Protein AF-A0A7Y7B910-F1 (afdb_monomer)

pLDDT: mean 82.5, std 12.64, range [38.69, 96.5]

Organism: Streptomyces morookaense (NCBI:txid1970)

Foldseek 3Di:
DDPPDPDDPVRVVVVVVVLVVVLVVCCVVDDHPQSVQLAPLLVVQDDCVVVVDDVCNVVSNCVSVCSNHPSVPD

Solvent-accessible surface area (backbone atoms only — not comparable to full-atom values): 4294 Å² total; per-residue (Å²): 132,81,80,72,82,86,67,53,70,69,57,51,54,50,51,53,49,52,54,52,48,53,38,55,55,35,48,75,76,48,59,86,71,37,25,84,45,24,42,71,33,57,78,70,46,62,52,52,80,80,57,74,36,64,73,56,24,52,55,48,38,53,49,19,51,45,36,32,63,43,57,78,79,114

Secondary structure (DSSP, 8-state):
--------HHHHHHHHHHHHHHHHHHHHHS-TTTGGGTTT-GGG---HHHHS-HHHHHHHHHHHHHHHHHGGG-

Radius of gyration: 13.69 Å; Cα contacts (8 Å, |Δi|>4): 57; chains: 1; bounding box: 28×23×37 Å

Mean predicted aligned error: 6.93 Å

Structure (mmCIF, N/CA/C/O backbone):
data_AF-A0A7Y7B910-F1
#
_entry.id   AF-A0A7Y7B910-F1
#
loop_
_atom_site.group_PDB
_atom_site.id
_atom_site.type_symbol
_atom_site.label_atom_id
_atom_site.label_alt_id
_atom_site.label_comp_id
_atom_site.label_asym_id
_atom_site.label_entity_id
_atom_site.label_seq_id
_atom_site.pdbx_PDB_ins_code
_atom_site.Cartn_x
_atom_site.Cartn_y
_atom_site.Cartn_z
_atom_site.occupancy
_atom_site.B_iso_or_equiv
_atom_site.auth_seq_id
_atom_site.auth_comp_id
_atom_site.auth_asym_id
_atom_site.auth_atom_id
_atom_site.pdbx_PDB_model_num
ATOM 1 N N . MET A 1 1 ? -5.743 -14.109 -22.765 1.00 38.69 1 MET A N 1
ATOM 2 C CA . MET A 1 1 ? -4.403 -13.498 -22.859 1.00 38.69 1 MET A CA 1
ATOM 3 C C . MET A 1 1 ? -4.586 -12.033 -22.531 1.00 38.69 1 MET A C 1
ATOM 5 O O . MET A 1 1 ? -5.273 -11.359 -23.283 1.00 38.69 1 MET A O 1
ATOM 9 N N . SER A 1 2 ? -4.137 -11.590 -21.360 1.00 45.44 2 SER A N 1
ATOM 10 C CA . SER A 1 2 ? -4.320 -10.202 -20.935 1.00 45.44 2 SER A CA 1
ATOM 11 C C . SER A 1 2 ? -3.387 -9.318 -21.756 1.00 45.44 2 SER A C 1
ATOM 13 O O . SER A 1 2 ? -2.174 -9.515 -21.698 1.00 45.44 2 SER A O 1
ATOM 15 N N . ASP A 1 3 ? -3.939 -8.381 -22.526 1.00 59.44 3 ASP A N 1
ATOM 16 C CA . ASP A 1 3 ? -3.155 -7.286 -23.094 1.00 59.44 3 ASP A CA 1
ATOM 17 C C . ASP A 1 3 ? -2.446 -6.588 -21.930 1.00 59.44 3 ASP A C 1
ATOM 19 O O . ASP A 1 3 ? -3.093 -6.070 -21.017 1.00 59.44 3 ASP A O 1
ATOM 23 N N . GLY A 1 4 ? -1.113 -6.662 -21.905 1.00 58.56 4 GLY A N 1
ATOM 24 C CA . GLY A 1 4 ? -0.314 -6.053 -20.848 1.00 58.56 4 GLY A CA 1
ATOM 25 C C . GLY A 1 4 ? -0.686 -4.581 -20.694 1.00 58.56 4 GLY A C 1
ATOM 26 O O . GLY A 1 4 ? -0.866 -3.876 -21.691 1.00 58.56 4 GLY A O 1
ATOM 27 N N . LEU A 1 5 ? -0.828 -4.126 -19.446 1.00 61.31 5 LEU A N 1
ATOM 28 C CA . LEU A 1 5 ? -1.172 -2.743 -19.132 1.00 61.31 5 LEU A CA 1
ATOM 29 C C . LEU A 1 5 ? -0.205 -1.810 -19.884 1.00 61.31 5 LEU A C 1
ATOM 31 O O . LEU A 1 5 ? 0.988 -1.786 -19.583 1.00 61.31 5 LEU A O 1
ATOM 35 N N . LYS A 1 6 ? -0.696 -1.052 -20.874 1.00 70.69 6 LYS A N 1
ATOM 36 C CA . LYS A 1 6 ? 0.114 -0.098 -21.657 1.00 70.69 6 LYS A CA 1
ATOM 37 C C . LYS A 1 6 ? 0.388 1.177 -20.857 1.00 70.69 6 LYS A C 1
ATOM 39 O O . LYS A 1 6 ? 0.074 2.281 -21.295 1.00 70.69 6 LYS A O 1
ATOM 44 N N . ALA A 1 7 ? 0.933 1.031 -19.658 1.00 70.12 7 ALA A N 1
ATOM 45 C CA . ALA A 1 7 ? 1.372 2.157 -18.858 1.00 70.12 7 ALA A CA 1
ATOM 46 C C . ALA A 1 7 ? 2.744 2.633 -19.351 1.00 70.12 7 ALA A C 1
ATOM 48 O O . ALA A 1 7 ? 3.648 1.835 -19.598 1.00 70.12 7 ALA A O 1
ATOM 49 N N . ASN A 1 8 ? 2.901 3.946 -19.521 1.00 84.75 8 ASN A N 1
ATOM 50 C CA . ASN A 1 8 ? 4.196 4.517 -19.879 1.00 84.75 8 ASN A CA 1
ATOM 51 C C . ASN A 1 8 ? 5.188 4.385 -18.705 1.00 84.75 8 ASN A C 1
ATOM 53 O O . ASN A 1 8 ? 4.794 4.190 -17.553 1.00 84.75 8 ASN A O 1
ATOM 57 N N . LYS A 1 9 ? 6.490 4.511 -18.991 1.00 87.00 9 LYS A N 1
ATOM 58 C CA . LYS A 1 9 ? 7.540 4.366 -17.971 1.00 87.00 9 LYS A CA 1
ATOM 59 C C . LYS A 1 9 ? 7.323 5.296 -16.771 1.00 87.00 9 LYS A C 1
ATOM 61 O O . LYS A 1 9 ? 7.467 4.856 -15.641 1.00 87.00 9 LYS A O 1
ATOM 66 N N . ALA A 1 10 ? 6.927 6.546 -17.014 1.00 88.50 10 ALA A N 1
ATOM 67 C CA . ALA A 1 10 ? 6.693 7.521 -15.950 1.00 88.50 10 ALA A CA 1
ATOM 68 C C . ALA A 1 10 ? 5.577 7.083 -14.984 1.00 88.50 10 ALA A C 1
ATOM 70 O O . ALA A 1 10 ? 5.726 7.214 -13.773 1.00 88.50 10 ALA A O 1
ATOM 71 N N . ALA A 1 11 ? 4.487 6.511 -15.501 1.00 86.19 11 ALA A N 1
ATOM 72 C CA . ALA A 1 11 ? 3.407 5.966 -14.687 1.00 86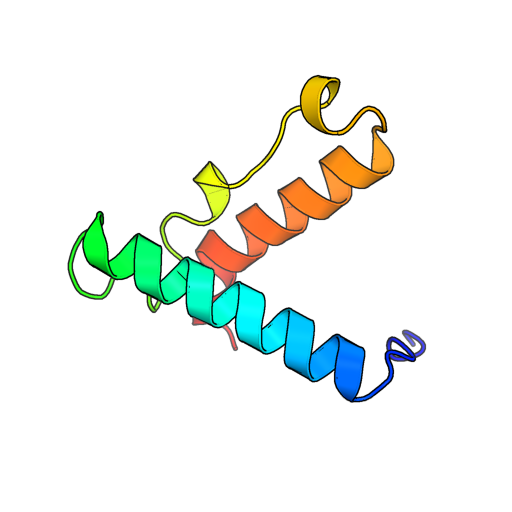.19 11 ALA A CA 1
ATOM 73 C C . ALA A 1 11 ? 3.876 4.758 -13.863 1.00 86.19 11 ALA A C 1
ATOM 75 O O . ALA A 1 11 ? 3.519 4.639 -12.694 1.00 86.19 11 ALA A O 1
ATOM 76 N N . MET A 1 12 ? 4.711 3.889 -14.440 1.00 84.38 12 MET A N 1
ATOM 77 C CA . MET A 1 12 ? 5.293 2.752 -13.717 1.00 84.38 12 MET A CA 1
ATOM 78 C C . MET A 1 12 ? 6.252 3.204 -12.612 1.00 84.38 12 MET A C 1
ATOM 80 O O . MET A 1 12 ? 6.170 2.693 -11.497 1.00 84.38 12 MET A O 1
ATOM 84 N N . ASP A 1 13 ? 7.104 4.195 -12.888 1.00 86.06 13 ASP A N 1
ATOM 85 C CA . ASP A 1 13 ? 8.011 4.781 -11.896 1.00 86.06 13 ASP A CA 1
ATOM 86 C C . ASP A 1 13 ? 7.212 5.417 -10.740 1.00 86.06 13 ASP A C 1
ATOM 88 O O . ASP A 1 13 ? 7.544 5.216 -9.573 1.00 86.06 13 ASP A O 1
ATOM 92 N N . ALA A 1 14 ? 6.121 6.130 -11.049 1.00 89.75 14 ALA A N 1
ATOM 93 C CA . ALA A 1 14 ? 5.246 6.739 -10.048 1.00 89.75 14 ALA A CA 1
ATOM 94 C C . ALA A 1 14 ? 4.540 5.692 -9.171 1.00 89.75 14 ALA A C 1
ATOM 96 O O . ALA A 1 14 ? 4.506 5.836 -7.949 1.00 89.75 14 ALA A O 1
ATOM 97 N N . ILE A 1 15 ? 4.027 4.614 -9.774 1.00 84.94 15 ILE A N 1
ATOM 98 C CA . ILE A 1 15 ? 3.398 3.505 -9.041 1.00 84.94 15 ILE A CA 1
ATOM 99 C C . ILE A 1 15 ? 4.416 2.822 -8.122 1.00 84.94 15 ILE A C 1
ATOM 101 O O . ILE A 1 15 ? 4.144 2.638 -6.935 1.00 84.94 15 ILE A O 1
ATOM 105 N N . ALA A 1 16 ? 5.606 2.496 -8.634 1.00 85.50 16 ALA A N 1
ATOM 106 C CA . ALA A 1 16 ? 6.666 1.888 -7.835 1.00 85.50 16 ALA A CA 1
ATOM 107 C C . ALA A 1 16 ? 7.113 2.807 -6.685 1.00 85.50 16 ALA A C 1
ATOM 109 O O . ALA A 1 16 ? 7.319 2.341 -5.563 1.00 85.50 16 ALA A O 1
ATOM 110 N N . GLY A 1 17 ? 7.232 4.111 -6.945 1.00 89.81 17 GLY A N 1
ATOM 111 C CA . GLY A 1 17 ? 7.541 5.115 -5.929 1.00 89.81 17 GLY A CA 1
ATOM 112 C C . GLY A 1 17 ? 6.488 5.165 -4.822 1.00 89.81 17 GLY A C 1
ATOM 113 O O . GLY A 1 17 ? 6.841 5.086 -3.647 1.00 89.81 17 GLY A O 1
ATOM 114 N N . GLY A 1 18 ? 5.204 5.219 -5.186 1.00 89.12 18 GLY A N 1
ATOM 115 C CA . GLY A 1 18 ? 4.094 5.233 -4.229 1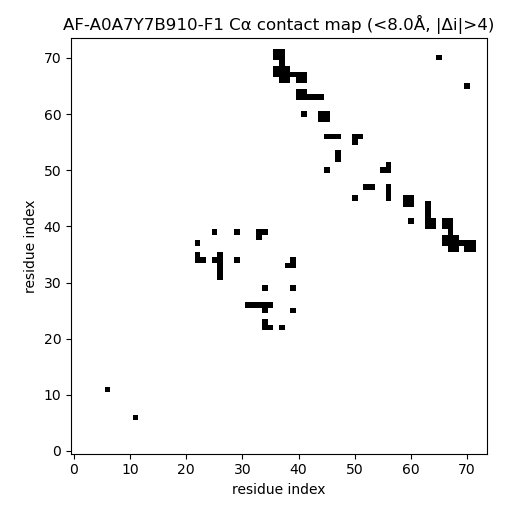.00 89.12 18 GLY A CA 1
ATOM 116 C C . GLY A 1 18 ? 4.045 3.982 -3.350 1.00 89.12 18 GLY A C 1
ATOM 117 O O . GLY A 1 18 ? 3.942 4.095 -2.129 1.00 89.12 18 GLY A O 1
ATOM 118 N N . ILE A 1 19 ? 4.203 2.793 -3.943 1.00 85.31 19 ILE A N 1
ATOM 119 C CA . ILE A 1 19 ? 4.233 1.521 -3.200 1.00 85.31 19 ILE A CA 1
ATOM 120 C C . ILE A 1 19 ? 5.412 1.486 -2.218 1.00 85.31 19 ILE A C 1
ATOM 122 O O . ILE A 1 19 ? 5.234 1.138 -1.051 1.00 85.31 19 ILE A O 1
ATOM 126 N N . ASN A 1 20 ? 6.614 1.877 -2.654 1.00 85.25 20 ASN A N 1
ATOM 127 C CA . ASN A 1 20 ? 7.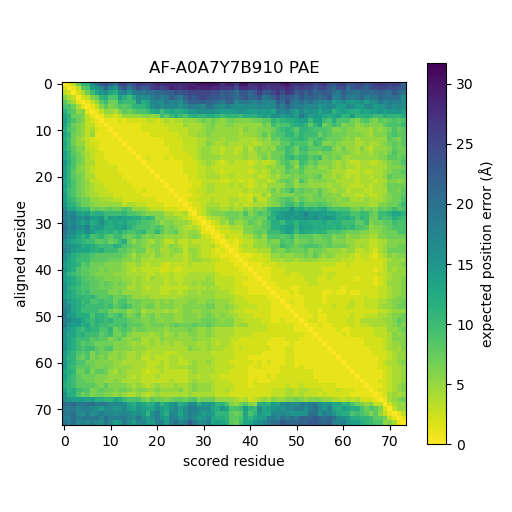788 1.911 -1.778 1.00 85.25 20 ASN A CA 1
ATOM 128 C C . ASN A 1 20 ? 7.650 2.943 -0.651 1.00 85.25 20 ASN A C 1
ATOM 130 O O . ASN A 1 20 ? 8.092 2.676 0.466 1.00 85.25 20 ASN A O 1
ATOM 134 N N . GLY A 1 21 ? 7.014 4.086 -0.924 1.00 89.06 21 GLY A N 1
ATOM 135 C CA . GLY A 1 21 ? 6.673 5.082 0.091 1.00 89.06 21 GLY A CA 1
ATOM 136 C C . GLY A 1 21 ? 5.754 4.501 1.164 1.00 89.06 21 GLY A C 1
ATOM 137 O O . GLY A 1 21 ? 6.097 4.540 2.343 1.00 89.06 21 GLY A O 1
ATOM 138 N N . ALA A 1 22 ? 4.655 3.857 0.759 1.00 87.00 22 ALA A N 1
ATOM 139 C CA . ALA A 1 22 ? 3.732 3.197 1.685 1.00 87.00 22 ALA A CA 1
ATOM 140 C C . ALA A 1 22 ? 4.429 2.123 2.543 1.00 87.00 22 ALA A C 1
ATOM 142 O O . ALA A 1 22 ? 4.222 2.061 3.753 1.00 87.00 22 ALA A O 1
ATOM 143 N N . ILE A 1 23 ? 5.318 1.317 1.950 1.00 83.19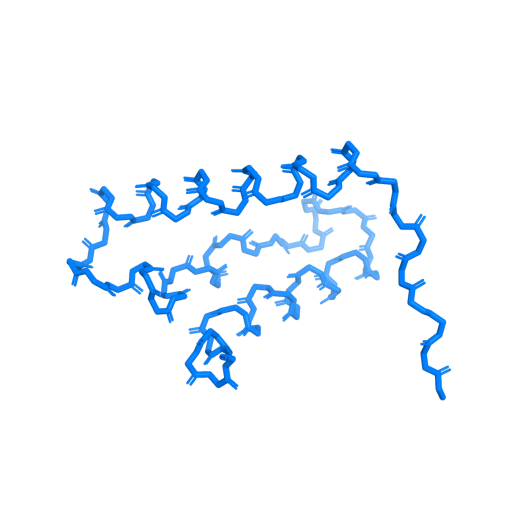 23 ILE A N 1
ATOM 144 C CA . ILE A 1 23 ? 6.139 0.344 2.692 1.00 83.19 23 ILE A CA 1
ATOM 145 C C . ILE A 1 23 ? 7.056 1.046 3.705 1.00 83.19 23 ILE A C 1
ATOM 147 O O . ILE A 1 23 ? 7.243 0.535 4.810 1.00 83.19 23 ILE A O 1
ATOM 151 N N . GLY A 1 24 ? 7.654 2.182 3.339 1.00 85.31 24 GLY A N 1
ATOM 152 C CA . GLY A 1 24 ? 8.495 2.988 4.226 1.00 85.31 24 GLY A CA 1
ATOM 153 C C . GLY A 1 24 ? 7.743 3.455 5.470 1.00 85.31 24 GLY A C 1
ATOM 154 O O . GLY A 1 24 ? 8.207 3.213 6.583 1.00 85.31 24 GLY A O 1
ATOM 155 N N . GLU A 1 25 ? 6.554 4.025 5.282 1.00 87.06 25 GLU A N 1
ATOM 156 C CA . GLU A 1 25 ? 5.685 4.470 6.380 1.00 87.06 25 GLU A CA 1
ATOM 157 C C . GLU A 1 25 ? 5.242 3.293 7.263 1.00 87.06 25 GLU A C 1
ATOM 159 O O . GLU A 1 25 ? 5.378 3.335 8.487 1.00 87.06 25 GLU A O 1
ATOM 164 N N . LEU A 1 26 ? 4.809 2.181 6.656 1.00 84.62 26 LEU A N 1
ATOM 165 C CA . LEU A 1 26 ? 4.389 0.977 7.385 1.00 84.62 26 LEU A CA 1
ATOM 166 C C . LEU A 1 26 ? 5.520 0.360 8.224 1.00 84.62 26 LEU A C 1
ATOM 168 O O . LEU A 1 26 ? 5.264 -0.172 9.307 1.00 84.62 26 LEU A O 1
ATOM 172 N N . LYS A 1 27 ? 6.781 0.450 7.778 1.00 81.94 27 LYS A N 1
ATOM 173 C CA . LYS A 1 27 ? 7.946 0.042 8.589 1.00 81.94 27 LYS A CA 1
ATOM 174 C C . LYS A 1 27 ? 8.126 0.909 9.838 1.00 81.94 27 LYS A C 1
ATOM 176 O O . LYS A 1 27 ? 8.687 0.413 10.811 1.00 81.94 27 LYS A O 1
ATOM 181 N N . GLY A 1 28 ? 7.689 2.168 9.804 1.00 81.81 28 GLY A N 1
ATOM 182 C CA . GLY A 1 28 ? 7.786 3.107 10.922 1.00 81.81 28 GLY A CA 1
ATOM 183 C C . GLY A 1 28 ? 6.728 2.898 12.008 1.00 81.81 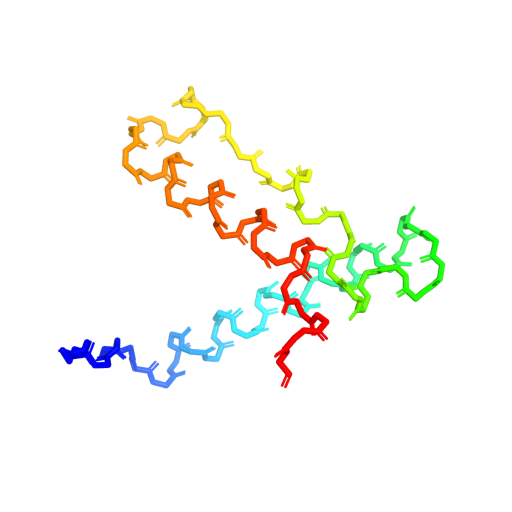28 GLY A C 1
ATOM 184 O O . GLY A 1 28 ? 6.976 3.241 13.161 1.00 81.81 28 GLY A O 1
ATOM 185 N N . VAL A 1 29 ? 5.576 2.313 11.662 1.00 79.69 29 VAL A N 1
ATOM 186 C CA . VAL A 1 29 ? 4.446 2.118 12.593 1.00 79.69 29 VAL A CA 1
ATOM 187 C C . VAL A 1 29 ? 4.200 0.656 12.983 1.00 79.69 29 VAL A C 1
ATOM 189 O O . VAL A 1 29 ? 3.574 0.388 14.007 1.00 79.69 29 VAL A O 1
ATOM 192 N N . GLY A 1 30 ? 4.675 -0.301 12.181 1.00 73.69 30 GLY A N 1
ATOM 193 C CA . GLY A 1 30 ? 4.416 -1.730 12.356 1.00 73.69 30 GLY A CA 1
ATOM 194 C C . GLY A 1 30 ? 5.555 -2.521 13.006 1.00 73.69 30 GLY A C 1
ATOM 195 O O . GLY A 1 30 ? 6.629 -2.015 13.322 1.00 73.69 30 GLY A O 1
ATOM 196 N N . THR A 1 31 ? 5.336 -3.828 13.174 1.00 76.50 31 THR A N 1
ATOM 197 C CA . THR A 1 31 ? 6.389 -4.756 13.614 1.00 76.50 31 THR A CA 1
ATOM 198 C C . THR A 1 31 ? 7.526 -4.814 12.581 1.00 76.50 31 THR A C 1
ATOM 200 O O . THR A 1 31 ? 7.238 -4.931 11.383 1.00 76.50 31 THR A O 1
ATOM 203 N N . PRO A 1 32 ? 8.807 -4.822 13.002 1.00 74.69 32 PRO A N 1
ATOM 204 C CA . PRO A 1 32 ? 9.936 -4.979 12.088 1.00 74.69 32 PRO A CA 1
ATOM 205 C C . PRO A 1 32 ? 9.745 -6.161 11.126 1.00 74.69 32 PRO A C 1
ATOM 207 O O . PRO A 1 32 ? 9.394 -7.265 11.539 1.00 74.69 32 PRO A O 1
ATOM 210 N N . GLY A 1 33 ? 9.937 -5.920 9.828 1.00 72.38 33 GLY A N 1
ATOM 211 C CA . GLY A 1 33 ? 9.794 -6.937 8.777 1.00 72.38 33 GLY A CA 1
ATOM 212 C C . GLY A 1 33 ? 8.355 -7.255 8.336 1.00 72.38 33 GLY A C 1
ATOM 213 O O . GLY A 1 33 ? 8.178 -7.952 7.337 1.00 72.38 33 GLY A O 1
ATOM 214 N N . ALA A 1 34 ? 7.322 -6.730 9.006 1.00 76.88 34 ALA A N 1
ATOM 215 C CA . ALA A 1 34 ? 5.925 -6.967 8.624 1.00 76.88 34 ALA A CA 1
ATOM 216 C C . ALA A 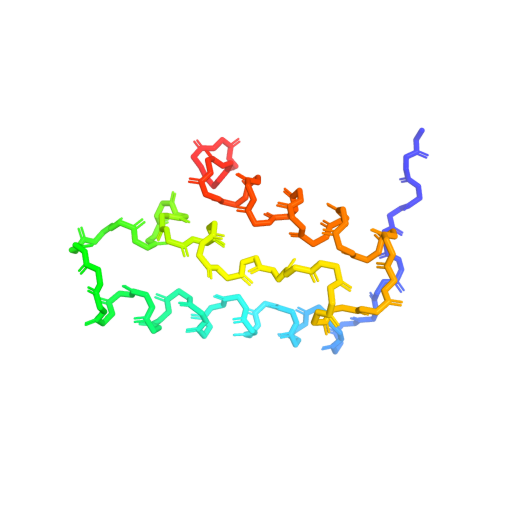1 34 ? 5.564 -6.279 7.295 1.00 76.88 34 ALA A C 1
ATOM 218 O O . ALA A 1 34 ? 5.038 -6.921 6.388 1.00 76.88 34 ALA A O 1
ATOM 219 N N . ALA A 1 35 ? 5.937 -5.007 7.144 1.00 77.69 35 ALA A N 1
ATOM 220 C CA . ALA A 1 35 ? 5.664 -4.224 5.938 1.00 77.69 35 ALA A CA 1
ATOM 221 C C . ALA A 1 35 ? 6.356 -4.784 4.681 1.00 77.69 35 ALA A C 1
ATOM 223 O O . ALA A 1 35 ? 5.811 -4.723 3.584 1.00 77.69 35 ALA A O 1
ATOM 224 N N . SER A 1 36 ? 7.547 -5.383 4.826 1.00 74.81 36 SER A N 1
ATOM 225 C CA . SER A 1 36 ? 8.266 -6.008 3.701 1.00 74.81 36 SER A CA 1
ATOM 226 C C . SER A 1 36 ? 7.586 -7.259 3.151 1.00 74.81 36 SER A C 1
ATOM 228 O O . SER A 1 36 ? 7.891 -7.657 2.034 1.00 74.81 36 SER A O 1
ATOM 230 N N . VAL A 1 37 ? 6.673 -7.871 3.909 1.00 82.06 37 VAL A N 1
ATOM 231 C CA . VAL A 1 37 ? 5.871 -9.016 3.450 1.00 82.06 37 VAL A CA 1
ATOM 232 C C . VAL A 1 37 ? 4.415 -8.627 3.194 1.00 82.06 37 VAL A C 1
ATOM 234 O O . VAL A 1 37 ? 3.543 -9.490 3.243 1.00 82.06 37 VAL A O 1
ATOM 237 N N . GLY A 1 38 ? 4.171 -7.335 2.955 1.00 81.56 38 GLY A N 1
ATOM 238 C CA . GLY A 1 38 ? 2.872 -6.790 2.577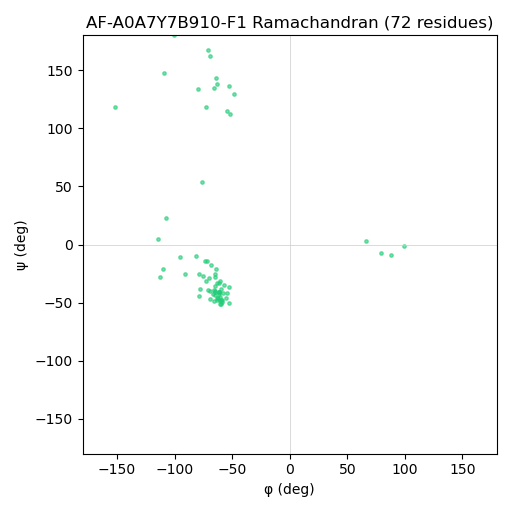 1.00 81.56 38 GLY A CA 1
ATOM 239 C C . GLY A 1 38 ? 1.962 -6.398 3.737 1.00 81.56 38 GLY A C 1
ATOM 240 O O . GLY A 1 38 ? 0.960 -5.741 3.481 1.00 81.56 38 GLY A O 1
ATOM 241 N N . ARG A 1 39 ? 2.302 -6.725 4.996 1.00 86.81 39 ARG A N 1
ATOM 242 C CA . ARG A 1 39 ? 1.380 -6.494 6.117 1.00 86.81 39 ARG A CA 1
ATOM 243 C C . ARG A 1 39 ? 1.110 -5.018 6.395 1.00 86.81 39 ARG A C 1
ATOM 245 O O . ARG A 1 39 ? 2.056 -4.237 6.522 1.00 86.81 39 ARG A O 1
ATOM 252 N N . GLY A 1 40 ? -0.163 -4.690 6.594 1.00 86.56 40 GLY A N 1
ATOM 253 C CA . GLY A 1 40 ? -0.693 -3.343 6.811 1.00 86.56 40 GLY A CA 1
ATOM 254 C C . GLY A 1 40 ? -1.305 -2.699 5.563 1.00 86.56 40 GLY A C 1
ATOM 255 O O . GLY A 1 40 ? -1.806 -1.582 5.655 1.00 86.56 40 GLY A O 1
ATOM 256 N N . PHE A 1 41 ? -1.298 -3.367 4.405 1.00 89.06 41 PHE A N 1
ATOM 257 C CA . PHE A 1 41 ? -1.902 -2.828 3.180 1.00 89.06 41 PHE A CA 1
ATOM 258 C C . PHE A 1 41 ? -3.431 -2.898 3.190 1.00 89.06 41 PHE A C 1
ATOM 260 O O . PHE A 1 41 ? -4.065 -2.053 2.555 1.00 89.06 41 PHE A O 1
ATOM 267 N N . SER A 1 42 ? -4.034 -3.841 3.924 1.00 88.50 42 SER A N 1
ATOM 268 C CA . SER A 1 42 ? -5.495 -3.886 4.117 1.00 88.50 42 SER A CA 1
ATOM 269 C C . SER A 1 42 ? -6.042 -2.592 4.726 1.00 88.50 42 SER A C 1
ATOM 271 O O . SER A 1 42 ? -7.120 -2.133 4.348 1.00 88.50 42 SER A O 1
ATOM 273 N N . GLU A 1 43 ? -5.261 -1.964 5.607 1.00 88.19 43 GLU A N 1
ATOM 274 C CA . GLU A 1 43 ? -5.614 -0.719 6.300 1.00 88.19 43 GLU A CA 1
ATOM 275 C C . GLU A 1 43 ? -5.599 0.508 5.379 1.00 88.19 43 GLU A C 1
ATOM 277 O O . GLU A 1 43 ? -6.138 1.549 5.737 1.00 88.19 43 GLU A O 1
ATOM 282 N N . LEU A 1 44 ? -5.004 0.398 4.184 1.00 89.81 44 LEU A N 1
ATOM 283 C CA . LEU A 1 44 ? -5.046 1.455 3.170 1.00 89.81 44 LEU A CA 1
ATOM 284 C C . LEU A 1 44 ? -6.348 1.444 2.361 1.00 89.81 44 LEU A C 1
ATOM 286 O O . LEU A 1 44 ? -6.565 2.362 1.573 1.00 89.81 44 LEU A O 1
ATOM 290 N N . SER A 1 45 ? -7.181 0.407 2.497 1.00 91.81 45 SER A N 1
ATOM 291 C CA . SER A 1 45 ? -8.424 0.297 1.733 1.00 91.81 45 SER A CA 1
ATOM 292 C C . SER A 1 45 ? -9.400 1.424 2.079 1.00 91.81 45 SER A C 1
ATOM 294 O O . SER A 1 45 ? -9.503 1.861 3.221 1.00 91.81 45 SER A O 1
ATOM 296 N N . LEU A 1 46 ? -10.125 1.895 1.065 1.00 95.12 46 LEU A N 1
ATOM 297 C CA . LEU A 1 46 ? -11.110 2.964 1.202 1.00 95.12 46 LEU A CA 1
ATOM 298 C C . LEU A 1 46 ? -12.525 2.410 1.047 1.00 95.12 46 LEU A C 1
ATOM 300 O O . LEU A 1 46 ? -12.773 1.486 0.266 1.00 95.12 46 LEU A O 1
ATOM 304 N N . SER A 1 47 ? -13.468 3.013 1.760 1.00 94.81 47 SER A N 1
ATOM 305 C CA . SER A 1 47 ? -14.891 2.717 1.642 1.00 94.81 47 SER A CA 1
ATOM 306 C C . SER A 1 47 ? -15.485 3.215 0.317 1.00 94.81 47 SER A C 1
ATOM 308 O O . SER A 1 47 ? -14.910 4.030 -0.415 1.00 94.81 47 SER A O 1
ATOM 310 N N . GLY A 1 48 ? -16.707 2.764 0.018 1.00 92.75 48 GLY A N 1
ATOM 311 C CA . GLY A 1 48 ? -17.474 3.260 -1.130 1.00 92.75 48 GLY A CA 1
ATOM 312 C C . GLY A 1 48 ? -17.763 4.763 -1.053 1.00 92.75 48 GLY A C 1
ATOM 313 O O . GLY A 1 48 ? -17.785 5.437 -2.077 1.00 92.75 48 GLY A O 1
ATOM 314 N N . MET A 1 49 ? -17.921 5.306 0.159 1.00 96.50 49 MET A N 1
ATOM 315 C CA . MET A 1 49 ? -18.161 6.736 0.369 1.00 96.50 49 MET A CA 1
ATOM 316 C C . MET A 1 49 ? -16.926 7.579 0.035 1.00 96.50 49 MET A C 1
ATOM 318 O O . MET A 1 49 ? -17.055 8.629 -0.584 1.00 96.50 49 MET A O 1
ATOM 322 N N . GLU A 1 50 ? -15.737 7.106 0.405 1.00 95.44 50 GLU A N 1
ATOM 323 C CA . GLU A 1 50 ? -14.469 7.802 0.144 1.00 95.44 50 GLU A CA 1
ATOM 324 C C . GLU A 1 50 ? -14.067 7.749 -1.333 1.00 95.44 50 GLU A C 1
ATOM 326 O O . GLU A 1 50 ? -13.451 8.677 -1.849 1.00 95.44 50 GLU A O 1
ATOM 331 N N . THR A 1 51 ? -14.428 6.670 -2.027 1.00 94.56 51 THR A N 1
ATOM 332 C CA . THR A 1 51 ? -14.083 6.467 -3.444 1.00 94.56 51 THR A CA 1
ATOM 333 C C . THR A 1 51 ? -15.140 7.002 -4.409 1.00 94.56 51 THR A C 1
ATOM 335 O O . THR A 1 51 ? -14.816 7.303 -5.556 1.00 94.56 51 THR A O 1
ATOM 338 N N . GLY A 1 52 ? -16.402 7.103 -3.982 1.00 93.38 52 GLY A N 1
ATOM 339 C CA . GLY A 1 52 ? -17.516 7.620 -4.783 1.00 93.38 52 GLY A CA 1
ATOM 340 C C . GLY A 1 52 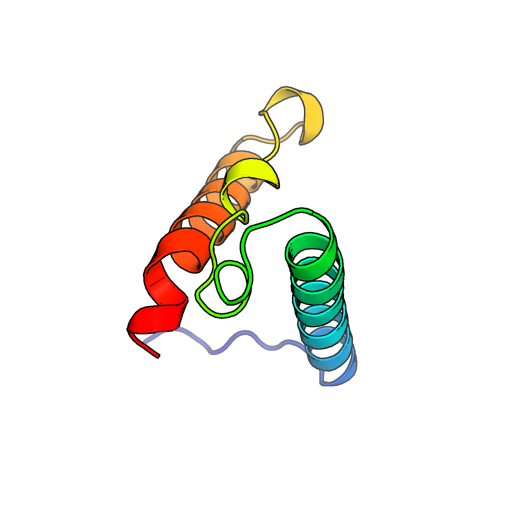? -17.904 6.762 -5.997 1.00 93.38 52 GLY A C 1
ATOM 341 O O . GLY A 1 52 ? -18.789 7.157 -6.754 1.00 93.38 52 GLY A O 1
ATOM 342 N N . HIS A 1 53 ? -17.262 5.605 -6.205 1.00 94.88 53 HIS A N 1
ATOM 343 C CA . HIS A 1 53 ? -17.501 4.720 -7.344 1.00 94.88 53 HIS A CA 1
ATOM 344 C C . HIS A 1 53 ? -17.196 3.255 -6.999 1.00 94.88 53 HIS A C 1
ATOM 346 O O . HIS A 1 53 ? -16.045 2.894 -6.754 1.00 94.88 53 HIS A O 1
ATOM 352 N N . GLU A 1 54 ? -18.209 2.390 -7.083 1.00 93.44 54 GLU A N 1
ATOM 353 C CA . GLU A 1 54 ? -18.145 0.984 -6.652 1.00 93.44 54 GLU A CA 1
ATOM 354 C C . GLU A 1 54 ? -17.011 0.189 -7.315 1.00 93.44 54 GLU A C 1
ATOM 356 O O . GLU A 1 54 ? -16.246 -0.486 -6.631 1.00 93.44 54 GLU A O 1
ATOM 361 N N . GLY A 1 55 ? -16.843 0.313 -8.637 1.00 93.12 55 GLY A N 1
ATOM 362 C CA . GLY A 1 55 ? -15.790 -0.417 -9.354 1.00 93.12 55 GLY A CA 1
ATOM 363 C C . GLY A 1 55 ? -14.368 -0.003 -8.952 1.00 93.12 55 GLY A C 1
ATOM 364 O O . GLY A 1 55 ? -13.435 -0.799 -9.061 1.00 93.12 55 GLY A O 1
ATOM 365 N N . LEU A 1 56 ? -14.192 1.230 -8.460 1.00 91.31 56 LEU A N 1
ATOM 366 C CA . LEU A 1 56 ? -12.910 1.685 -7.923 1.00 91.31 56 LEU A CA 1
ATOM 367 C C . LEU A 1 56 ? -12.719 1.132 -6.510 1.00 91.31 56 LEU A C 1
ATOM 369 O O . LEU A 1 56 ? -11.646 0.614 -6.211 1.00 91.31 56 LEU A O 1
ATOM 373 N N . THR A 1 57 ? -13.765 1.182 -5.678 1.00 94.88 57 THR A N 1
ATOM 374 C CA . THR A 1 57 ? -13.767 0.581 -4.338 1.00 94.88 57 THR A CA 1
ATOM 375 C C . THR A 1 57 ? -13.358 -0.888 -4.392 1.00 94.88 57 THR A C 1
ATOM 377 O O . THR A 1 57 ? -12.451 -1.302 -3.673 1.00 94.88 57 THR A O 1
ATOM 380 N N . SER A 1 58 ? -13.991 -1.675 -5.268 1.00 95.38 58 SER A N 1
ATOM 381 C CA . SER A 1 58 ? -13.746 -3.114 -5.373 1.00 95.38 58 SER A CA 1
ATOM 382 C C . SER A 1 58 ? -12.327 -3.413 -5.853 1.00 95.38 58 SER A C 1
ATOM 384 O O . SER A 1 58 ? -11.616 -4.189 -5.220 1.00 95.38 58 SER A O 1
ATOM 386 N N . SER A 1 59 ? -11.888 -2.745 -6.925 1.00 94.31 59 SER A N 1
ATOM 387 C CA . SER A 1 59 ? -10.563 -2.966 -7.517 1.00 94.31 59 SER A CA 1
ATOM 388 C C . SER A 1 59 ? -9.440 -2.563 -6.561 1.00 94.31 59 SER A C 1
ATOM 390 O O . SER A 1 59 ? -8.422 -3.248 -6.459 1.00 94.31 59 SER A O 1
ATOM 392 N N . PHE A 1 60 ? -9.614 -1.452 -5.840 1.00 93.19 60 PHE A N 1
ATOM 393 C CA . PHE A 1 60 ? -8.627 -0.993 -4.869 1.00 93.19 60 PHE A CA 1
ATOM 394 C C . PHE A 1 60 ? -8.585 -1.893 -3.630 1.00 93.19 60 PHE A C 1
ATOM 396 O O . PHE A 1 60 ? -7.501 -2.233 -3.155 1.00 93.19 60 PHE A O 1
ATOM 403 N N . LYS A 1 61 ? -9.745 -2.365 -3.158 1.00 93.88 61 LYS A N 1
ATOM 404 C CA . LYS A 1 61 ? -9.814 -3.351 -2.080 1.00 93.88 61 LYS A CA 1
ATOM 405 C C . LYS A 1 61 ? -9.097 -4.652 -2.450 1.00 93.88 61 LYS A C 1
ATOM 407 O O . LYS A 1 61 ? -8.271 -5.122 -1.674 1.00 93.88 61 LYS A O 1
ATOM 412 N N . GLU A 1 62 ? -9.355 -5.199 -3.638 1.00 92.44 62 GLU A N 1
ATOM 413 C CA . GLU A 1 62 ? -8.653 -6.395 -4.121 1.00 92.44 62 GLU A CA 1
ATOM 414 C C . GLU A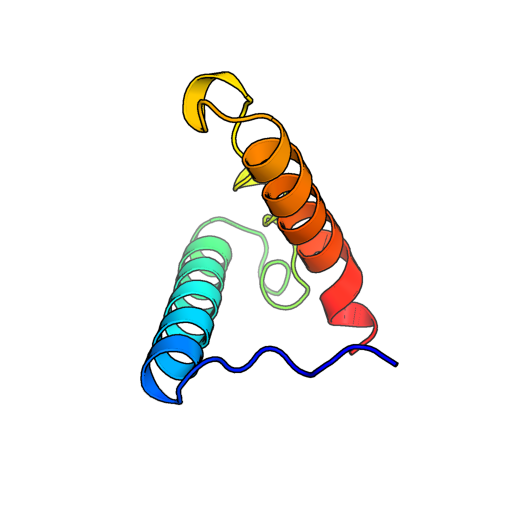 1 62 ? -7.142 -6.180 -4.212 1.00 92.44 62 GLU A C 1
ATOM 416 O O . GLU A 1 62 ? -6.373 -7.081 -3.879 1.00 92.44 62 GLU A O 1
ATOM 421 N N . PHE A 1 63 ? -6.694 -4.993 -4.632 1.00 90.31 63 PHE A N 1
ATOM 422 C CA . PHE A 1 63 ? -5.274 -4.654 -4.639 1.00 90.31 63 PHE A CA 1
ATOM 423 C C . PHE A 1 63 ? -4.666 -4.701 -3.229 1.00 90.31 63 PHE A C 1
ATOM 425 O O . PHE A 1 63 ? -3.655 -5.380 -3.037 1.00 90.31 63 PHE A O 1
ATOM 432 N N . CYS A 1 64 ? -5.285 -4.032 -2.251 1.00 91.38 64 CYS A N 1
ATOM 433 C CA . CYS A 1 64 ? -4.840 -4.025 -0.855 1.00 91.38 64 CYS A CA 1
ATOM 434 C C . CYS A 1 64 ? -4.800 -5.439 -0.264 1.00 91.38 64 CYS A C 1
ATOM 436 O O . CYS A 1 64 ? -3.780 -5.845 0.293 1.00 91.38 64 CYS A O 1
ATOM 438 N N . ASP A 1 65 ? -5.868 -6.216 -0.457 1.00 90.12 65 ASP A N 1
ATOM 439 C CA . ASP A 1 65 ? -5.977 -7.585 0.052 1.00 90.12 65 ASP A CA 1
ATOM 440 C C . ASP A 1 65 ? -4.932 -8.501 -0.615 1.00 90.12 65 ASP A C 1
ATOM 442 O O . ASP A 1 65 ? -4.261 -9.297 0.045 1.00 90.12 65 ASP A O 1
ATOM 446 N N . ARG A 1 66 ? -4.711 -8.362 -1.928 1.00 87.25 66 ARG A N 1
ATOM 447 C CA . ARG A 1 66 ? -3.699 -9.152 -2.638 1.00 87.25 66 ARG A CA 1
ATOM 448 C C . ARG A 1 66 ? -2.282 -8.749 -2.254 1.00 87.25 66 ARG A C 1
ATOM 450 O O . ARG A 1 66 ? -1.403 -9.598 -2.314 1.00 87.25 66 ARG A O 1
ATOM 457 N N . TRP A 1 67 ? -2.028 -7.504 -1.867 1.00 86.19 67 TRP A N 1
ATOM 458 C CA . TRP A 1 67 ? -0.702 -7.083 -1.416 1.00 86.19 67 TRP A CA 1
ATOM 459 C C . TRP A 1 67 ? -0.407 -7.530 0.021 1.00 86.19 67 TRP A C 1
ATOM 461 O O . TRP A 1 67 ? 0.698 -8.004 0.278 1.00 86.19 67 TRP A O 1
ATOM 471 N N . GLU A 1 68 ? -1.405 -7.493 0.912 1.00 85.81 68 GLU A N 1
ATOM 472 C CA . GLU A 1 68 ? -1.326 -8.003 2.294 1.00 85.81 68 GLU A CA 1
ATOM 473 C C . GLU A 1 68 ? -0.832 -9.460 2.347 1.00 85.81 68 GLU A C 1
ATOM 475 O O . GLU A 1 68 ? -0.053 -9.841 3.225 1.00 85.81 68 GLU A O 1
ATOM 480 N N . TRP A 1 69 ? -1.247 -10.274 1.369 1.00 81.69 69 TRP A N 1
ATOM 481 C CA . TRP A 1 69 ? -0.968 -11.713 1.335 1.00 81.69 69 TRP A CA 1
ATOM 482 C C . TRP A 1 69 ? -0.023 -12.161 0.208 1.00 81.69 69 TRP A C 1
ATOM 484 O O . TRP A 1 69 ? 0.674 -13.168 0.350 1.00 81.69 69 TRP A O 1
ATOM 494 N N . GLY A 1 70 ? 0.014 -11.443 -0.914 1.00 66.69 70 GLY A N 1
ATOM 495 C CA . GLY A 1 70 ? 0.546 -11.917 -2.196 1.00 66.69 70 GLY A CA 1
ATOM 496 C C . GLY A 1 70 ? 1.994 -11.552 -2.508 1.00 66.69 70 GLY A C 1
ATOM 497 O O . GLY A 1 70 ? 2.563 -12.163 -3.408 1.00 66.69 70 GLY A O 1
ATOM 498 N N . VAL A 1 71 ? 2.644 -10.658 -1.751 1.00 61.16 71 VAL A N 1
ATOM 499 C CA . VAL A 1 71 ? 4.103 -10.429 -1.893 1.00 61.16 71 VAL A CA 1
ATOM 500 C C . VAL A 1 71 ? 4.905 -11.687 -1.525 1.00 61.16 71 VAL A C 1
ATOM 502 O O . VAL A 1 71 ? 6.029 -11.864 -1.969 1.00 61.16 71 VAL A O 1
ATOM 505 N N . ARG A 1 72 ? 4.320 -12.617 -0.760 1.00 57.00 72 ARG A N 1
ATOM 506 C CA . ARG A 1 72 ? 4.965 -13.888 -0.382 1.00 57.00 72 ARG A CA 1
ATOM 507 C C . ARG A 1 72 ? 5.062 -14.910 -1.520 1.00 57.00 72 ARG A C 1
ATOM 509 O O . ARG A 1 72 ? 5.748 -15.912 -1.351 1.00 57.00 72 ARG A O 1
ATOM 516 N N . ALA A 1 73 ? 4.333 -14.700 -2.615 1.00 52.03 73 ALA A N 1
ATOM 517 C CA . ALA A 1 73 ? 4.212 -15.644 -3.726 1.00 52.03 73 ALA A CA 1
ATOM 518 C C . ALA A 1 73 ? 4.827 -15.127 -5.043 1.00 52.03 73 ALA A C 1
ATOM 520 O O . ALA A 1 73 ? 4.684 -15.793 -6.069 1.00 52.03 73 ALA A O 1
ATOM 521 N N . LEU A 1 74 ? 5.468 -13.953 -5.017 1.00 54.47 74 LEU A N 1
ATOM 522 C CA . LEU A 1 74 ? 6.173 -13.322 -6.140 1.00 54.47 74 LEU A CA 1
ATOM 523 C C . LEU A 1 74 ? 7.687 -13.407 -5.928 1.00 54.47 74 LEU A C 1
ATOM 525 O O . LEU A 1 74 ? 8.390 -13.601 -6.942 1.00 54.47 74 LEU A O 1
#

Sequence (74 aa):
MSDGLKANKAAMDAIAGGINGAIGELKGVGTPGAASVGRGFSELSLSGMETGHEGLTSSFKEFCDRWEWGVRAL